Protein AF-A0A7C3JTS0-F1 (afdb_monomer)

Mean predicted aligned error: 3.99 Å

Solvent-accessible surface area (backbone atoms only — not comparable to full-atom values): 7364 Å² total; per-residue (Å²): 121,66,61,64,52,46,54,49,36,50,49,48,30,55,50,29,32,50,50,38,26,54,53,25,53,50,39,64,76,47,74,87,61,77,63,63,66,60,53,50,37,48,54,51,26,53,50,30,47,51,52,40,50,49,51,43,52,52,51,54,50,44,40,74,77,73,40,54,74,68,56,44,48,32,52,50,49,40,50,76,76,38,40,67,56,55,51,47,26,48,45,37,34,41,51,46,34,53,54,43,49,54,52,34,53,59,28,57,75,52,83,44,51,58,62,28,21,56,45,29,51,54,32,35,53,25,37,52,55,14,52,53,42,21,56,52,45,27,73,77,46,74,43,80,83

pLDDT: mean 91.77, std 5.82, range [62.97, 98.25]

Sequence (145 aa):
MIYPIAFFLSALLLGSVTVGMLIGHWYLIDTGQSIDPFVRIFKFFVAALLLQSGFLLLSVLWIYLAGAPSTMESLRMLWAKHSTLLITRIVVGQAAPLILSWMIWRTLLIPHTMAATGLFYIALLGVFVGEILGRQILTLSSLPF

Nearest PDB structures (foldseek):
  8x2j-assembly1_C  TM=6.583E-01  e=7.671E-01  Chloroflexus aurantiacus J-10-fl
  6btm-assembly1_C  TM=6.040E-01  e=1.589E+00  Flavobacterium johnsoniae UW101
  8w6e-assembly1_A  TM=4.822E-01  e=4.195E+00  artificial sequences
  2b0h-assembly1_A  TM=4.037E-01  e=2.986E+00  Mus musculus

Secondary structure (DSSP,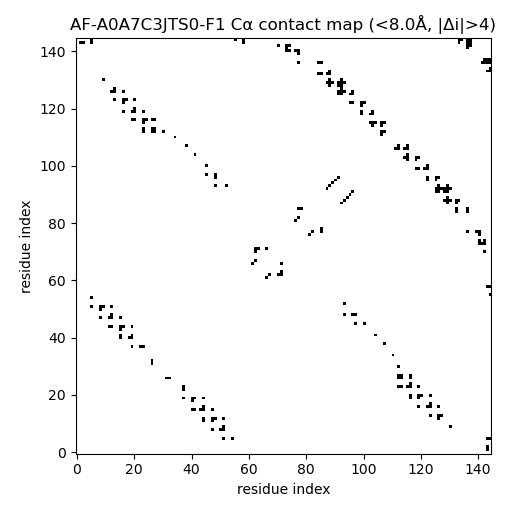 8-state):
-HHHHHHHHHHHHHHHHHHHHHHHHHHHH-TTS-SHHHHHHHHHHHHHHHHHHHHHHHHHHHHHHH--HHHHHHHHHHHHHHHHHHHHHHIIIIIHHHHHHHHHHHHHHTT-HHHHHHHHHHHHHHHHHHHHHHHHHHHHH----

Radius of gyration: 16.93 Å; Cα contacts (8 Å, |Δi|>4): 154; chains: 1; bounding box: 44×21×47 Å

Foldseek 3Di:
DLQVVLVVLLCQLLVLLVVLLVVLVVCVVPVPDDCVVNVVSLVSNLVSLVVNLVSVVVLVVCCVPPNDPLLVVLVVCCCVPPVVLVVLLCVLQRVLLNVLSVVLVVCVVVPVSNVSSVSSVSSSVSNVSNVVSQVVSCVRRVRRD

Structure (mmCIF, N/CA/C/O backbone):
data_AF-A0A7C3JTS0-F1
#
_entry.id   AF-A0A7C3JTS0-F1
#
loop_
_atom_site.group_PDB
_atom_site.id
_atom_site.type_symbol
_atom_site.label_atom_id
_atom_site.label_alt_id
_atom_site.label_comp_id
_atom_site.label_asym_id
_atom_site.label_entity_id
_atom_site.label_seq_id
_atom_site.pdbx_PDB_ins_code
_atom_site.Cartn_x
_atom_site.Cartn_y
_atom_site.Cartn_z
_atom_site.occupancy
_atom_site.B_iso_or_equiv
_atom_site.auth_seq_id
_atom_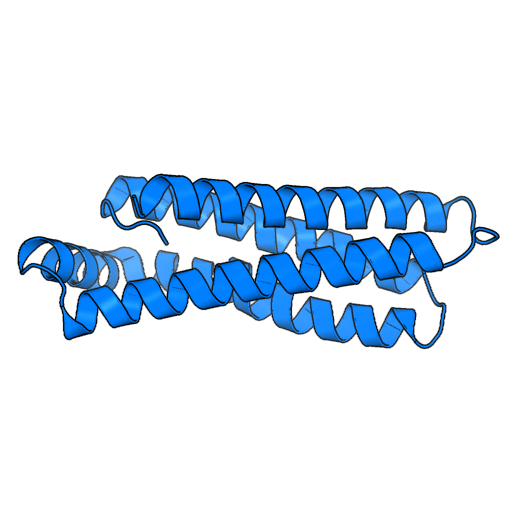site.auth_comp_id
_atom_site.auth_asym_id
_atom_site.auth_atom_id
_atom_site.pdbx_PDB_model_num
ATOM 1 N N . MET A 1 1 ? 1.503 4.306 -20.323 1.00 62.97 1 MET A N 1
ATOM 2 C CA . MET A 1 1 ? 0.332 4.318 -19.412 1.00 62.97 1 MET A CA 1
ATOM 3 C C . MET A 1 1 ? 0.570 3.615 -18.067 1.00 62.97 1 MET A C 1
ATOM 5 O O . MET A 1 1 ? -0.245 3.792 -17.176 1.00 62.97 1 MET A O 1
ATOM 9 N N . ILE A 1 2 ? 1.677 2.882 -17.870 1.00 79.81 2 ILE A N 1
ATOM 10 C CA . ILE A 1 2 ? 1.948 2.129 -16.626 1.00 79.81 2 ILE A CA 1
ATOM 11 C C . ILE A 1 2 ? 2.291 3.052 -15.440 1.00 79.81 2 ILE A C 1
ATOM 13 O O . ILE A 1 2 ? 1.772 2.851 -14.347 1.00 79.81 2 ILE A O 1
ATOM 17 N N . TYR A 1 3 ? 3.089 4.108 -15.653 1.00 85.50 3 TYR A N 1
ATOM 18 C CA . TYR A 1 3 ? 3.479 5.018 -14.565 1.00 85.50 3 TYR A CA 1
ATOM 19 C C . TYR A 1 3 ? 2.281 5.700 -13.878 1.00 85.50 3 TYR A C 1
ATOM 21 O O . TYR A 1 3 ? 2.180 5.563 -12.662 1.00 85.50 3 TYR A O 1
ATOM 29 N N . PRO A 1 4 ? 1.336 6.362 -14.585 1.00 91.44 4 PRO A N 1
ATOM 30 C CA . PRO A 1 4 ? 0.194 7.002 -13.922 1.00 91.44 4 PRO A CA 1
ATOM 31 C C . PRO A 1 4 ? -0.640 6.039 -13.070 1.00 91.44 4 PRO A C 1
ATOM 33 O O . PRO A 1 4 ? -1.072 6.412 -11.985 1.00 91.44 4 PRO A O 1
ATOM 36 N N . ILE A 1 5 ? -0.814 4.792 -13.525 1.00 92.44 5 ILE A N 1
ATOM 37 C CA . ILE A 1 5 ? -1.531 3.755 -12.772 1.00 92.44 5 ILE A CA 1
ATOM 38 C C . ILE A 1 5 ? -0.781 3.427 -11.477 1.00 92.44 5 ILE A C 1
ATOM 40 O O . ILE A 1 5 ? -1.397 3.401 -10.416 1.00 92.44 5 ILE A O 1
ATOM 44 N N . ALA A 1 6 ? 0.543 3.255 -11.539 1.00 92.00 6 ALA A N 1
ATOM 45 C CA . ALA A 1 6 ? 1.361 3.011 -10.353 1.00 92.00 6 ALA A CA 1
ATOM 46 C C . ALA A 1 6 ? 1.228 4.150 -9.324 1.00 92.00 6 ALA A C 1
ATOM 48 O O . ALA A 1 6 ? 0.968 3.894 -8.153 1.00 92.00 6 ALA A O 1
ATOM 49 N N . PHE A 1 7 ? 1.334 5.414 -9.759 1.00 94.12 7 PHE A N 1
ATOM 50 C CA . PHE A 1 7 ? 1.159 6.578 -8.877 1.00 94.12 7 PHE A CA 1
ATOM 51 C C . PHE A 1 7 ? -0.247 6.658 -8.275 1.00 94.12 7 PHE A C 1
ATOM 53 O O . PHE A 1 7 ? -0.391 6.981 -7.096 1.00 94.12 7 PHE A O 1
ATOM 60 N N . PHE A 1 8 ? -1.276 6.348 -9.062 1.00 95.75 8 PHE A N 1
ATOM 61 C CA . PHE A 1 8 ? -2.654 6.348 -8.589 1.00 95.75 8 PHE A CA 1
ATOM 62 C C . PHE A 1 8 ? -2.895 5.260 -7.534 1.00 95.75 8 PHE A C 1
ATOM 64 O O . PHE A 1 8 ? -3.472 5.544 -6.487 1.00 95.75 8 PHE A O 1
ATOM 71 N N . LEU A 1 9 ? -2.391 4.042 -7.757 1.00 96.06 9 LEU A N 1
ATOM 72 C CA . LEU A 1 9 ? -2.481 2.948 -6.786 1.00 96.06 9 LEU A CA 1
ATOM 73 C C . LEU A 1 9 ? -1.727 3.272 -5.489 1.00 96.06 9 LEU A C 1
ATOM 75 O O . LEU A 1 9 ? -2.291 3.085 -4.412 1.00 96.06 9 LEU A O 1
ATOM 79 N N . SER A 1 10 ? -0.521 3.847 -5.582 1.00 95.44 10 SER A N 1
ATOM 80 C CA . SER A 1 10 ? 0.215 4.360 -4.417 1.00 95.44 10 SER A CA 1
ATOM 81 C C . SER A 1 10 ? -0.611 5.368 -3.614 1.00 95.44 10 SER A C 1
ATOM 83 O O . SER A 1 10 ? -0.658 5.298 -2.388 1.00 95.44 10 SER A O 1
ATOM 85 N N . ALA A 1 11 ? -1.266 6.317 -4.295 1.00 96.75 11 ALA A N 1
ATOM 86 C CA . ALA A 1 11 ? -2.075 7.347 -3.648 1.00 96.75 11 ALA A CA 1
ATOM 87 C C . ALA A 1 11 ? -3.315 6.756 -2.960 1.00 96.75 11 ALA A C 1
ATOM 89 O O . ALA A 1 11 ? -3.627 7.140 -1.833 1.00 96.75 11 ALA A O 1
ATOM 90 N N . LEU A 1 12 ? -3.987 5.790 -3.598 1.00 97.50 12 LEU A N 1
ATOM 91 C CA . LEU A 1 12 ? -5.104 5.060 -2.994 1.00 97.50 12 LEU A CA 1
ATOM 92 C C . LEU A 1 12 ? -4.664 4.295 -1.742 1.00 97.50 12 LEU A C 1
ATOM 94 O O . LEU A 1 12 ? -5.329 4.384 -0.708 1.00 97.50 12 LEU A O 1
ATOM 98 N N . LEU A 1 13 ? -3.540 3.573 -1.805 1.00 97.81 13 LEU A N 1
ATOM 99 C CA . LEU A 1 13 ? -3.046 2.807 -0.664 1.00 97.81 13 LEU A CA 1
ATOM 100 C C . LEU A 1 13 ? -2.629 3.728 0.490 1.00 97.81 13 LEU A C 1
ATOM 102 O O . LEU A 1 13 ? -3.115 3.553 1.606 1.00 97.81 13 LEU A O 1
ATOM 106 N N . LEU A 1 14 ? -1.809 4.750 0.223 1.00 97.69 14 LEU A N 1
ATOM 107 C CA . LEU A 1 14 ? -1.380 5.727 1.231 1.00 97.69 14 LEU A CA 1
ATOM 108 C C . LEU A 1 14 ? -2.561 6.479 1.850 1.00 97.69 14 LEU A C 1
ATOM 110 O O . LEU A 1 14 ? -2.630 6.628 3.071 1.00 97.69 14 LEU A O 1
ATOM 114 N N . GLY A 1 15 ? -3.507 6.931 1.026 1.00 97.38 15 GLY A N 1
ATOM 115 C CA . GLY A 1 15 ? -4.703 7.621 1.496 1.00 97.38 15 GLY A CA 1
ATOM 116 C C . GLY A 1 15 ? -5.563 6.715 2.374 1.00 97.38 15 GLY A C 1
ATOM 117 O O . GLY A 1 15 ? -5.926 7.097 3.484 1.00 97.38 15 GLY A O 1
ATOM 118 N N . SER A 1 16 ? -5.833 5.488 1.921 1.00 97.56 16 SER A N 1
ATOM 119 C CA . SER A 1 16 ? -6.667 4.534 2.660 1.00 97.56 16 SER A CA 1
ATOM 120 C C . SER A 1 16 ? -6.080 4.138 4.015 1.00 97.56 16 SER A C 1
ATOM 122 O O . SER A 1 16 ? -6.807 4.136 5.007 1.00 97.56 16 SER A O 1
ATOM 124 N N . VAL A 1 17 ? -4.773 3.860 4.091 1.00 97.69 17 VAL A N 1
ATOM 125 C CA . VAL A 1 17 ? -4.119 3.489 5.354 1.00 97.69 17 VAL A CA 1
ATOM 126 C C . VAL A 1 17 ? -4.015 4.681 6.311 1.00 97.69 17 VAL A C 1
ATOM 128 O O . VAL A 1 17 ? -4.212 4.516 7.513 1.00 97.69 17 VAL A O 1
ATOM 131 N N . THR A 1 18 ? -3.793 5.893 5.789 1.00 97.44 18 THR A N 1
ATOM 132 C CA . THR A 1 18 ? -3.759 7.123 6.598 1.00 97.44 18 THR A CA 1
ATOM 133 C C . THR A 1 18 ? -5.133 7.430 7.180 1.00 97.44 18 THR A C 1
ATOM 135 O O . THR A 1 18 ? -5.256 7.657 8.380 1.00 97.44 18 THR A O 1
ATOM 138 N N . VAL A 1 19 ? -6.186 7.384 6.359 1.00 96.88 19 VAL A N 1
ATOM 139 C CA . VAL A 1 19 ? -7.564 7.584 6.829 1.00 96.88 19 VAL A CA 1
ATOM 140 C C . VAL A 1 19 ? -7.967 6.473 7.800 1.00 96.88 19 VAL A C 1
ATOM 142 O O . VAL A 1 19 ? -8.586 6.766 8.817 1.00 96.88 19 VAL A O 1
ATOM 145 N N . GLY A 1 20 ? -7.572 5.220 7.550 1.00 95.38 20 GLY A N 1
ATOM 146 C CA . GLY A 1 20 ? -7.793 4.105 8.473 1.00 95.38 20 GLY A CA 1
ATOM 147 C C . GLY A 1 20 ? -7.148 4.330 9.843 1.00 95.38 20 GLY A C 1
ATOM 148 O O . GLY A 1 20 ? -7.799 4.120 10.864 1.00 95.38 20 GLY A O 1
ATOM 149 N N . MET A 1 21 ? -5.911 4.834 9.870 1.00 96.31 21 MET A N 1
ATOM 150 C CA . MET A 1 21 ? -5.211 5.207 11.103 1.00 96.31 21 MET A CA 1
ATOM 151 C C . MET A 1 21 ? -5.891 6.377 11.823 1.00 96.31 21 MET A C 1
ATOM 153 O O . MET A 1 21 ? -6.134 6.283 13.024 1.00 96.31 21 MET A O 1
ATOM 157 N N . LEU A 1 22 ? -6.257 7.444 11.102 1.00 94.81 22 LEU A N 1
ATOM 158 C CA . LEU A 1 22 ? -6.935 8.609 11.682 1.00 94.81 22 LEU A CA 1
ATOM 159 C C . LEU A 1 22 ? -8.292 8.235 12.278 1.00 94.81 22 LEU A C 1
ATOM 161 O O . LEU A 1 22 ? -8.586 8.609 13.410 1.00 94.81 22 LEU A O 1
ATOM 165 N N . ILE A 1 23 ? -9.100 7.467 11.543 1.00 92.50 23 ILE A N 1
ATOM 166 C CA . ILE A 1 23 ? -10.371 6.936 12.042 1.00 92.50 23 ILE A CA 1
ATOM 167 C C . ILE A 1 23 ? -10.108 6.083 13.282 1.00 92.50 23 ILE A C 1
ATOM 169 O O . ILE A 1 23 ? -10.720 6.320 14.317 1.00 92.50 23 ILE A O 1
ATOM 173 N N . GLY A 1 24 ? -9.153 5.153 13.220 1.00 91.81 24 GLY A N 1
ATOM 174 C CA . GLY A 1 24 ? -8.773 4.336 14.368 1.00 91.81 24 GLY A CA 1
ATOM 175 C C . GLY A 1 24 ? -8.383 5.166 15.597 1.00 91.81 24 GLY A C 1
ATOM 176 O O . GLY A 1 24 ? -8.751 4.803 16.714 1.00 91.81 24 GLY A O 1
ATOM 177 N N . HIS A 1 25 ? -7.679 6.287 15.415 1.00 92.19 25 HIS A N 1
ATOM 178 C CA . HIS A 1 25 ? -7.315 7.190 16.506 1.00 92.19 25 HIS A CA 1
ATOM 179 C C . HIS A 1 25 ? -8.548 7.812 17.173 1.00 92.19 25 HIS A C 1
ATOM 181 O O . HIS A 1 25 ? -8.614 7.861 18.398 1.00 92.19 25 HIS A O 1
ATOM 187 N N . TRP A 1 26 ? -9.565 8.202 16.398 1.00 88.38 26 TRP A N 1
ATOM 188 C CA . TRP A 1 26 ? -10.838 8.668 16.956 1.00 88.38 26 TRP A CA 1
ATOM 189 C C . TRP A 1 26 ? -11.529 7.598 17.814 1.00 88.38 26 TRP A C 1
ATOM 191 O O . TRP A 1 26 ? -12.015 7.924 18.895 1.00 88.38 26 TRP A O 1
ATOM 201 N N . TYR A 1 27 ? -11.479 6.320 17.419 1.00 87.31 27 TYR A N 1
ATOM 202 C CA . TYR A 1 27 ? -12.015 5.211 18.229 1.00 87.31 27 TYR A CA 1
ATOM 203 C C . TYR A 1 27 ? -11.230 4.929 19.521 1.00 87.31 27 TYR A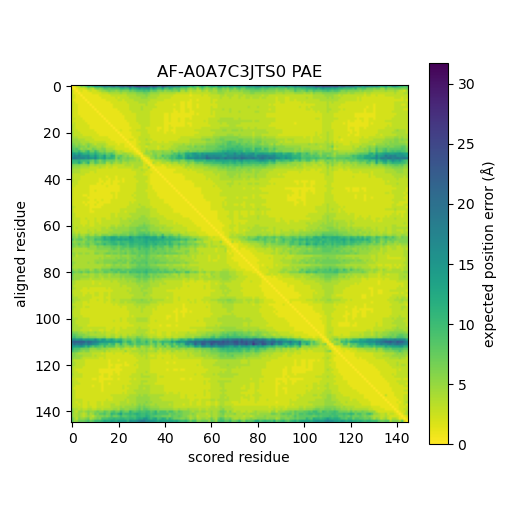 C 1
ATOM 205 O O . TYR A 1 27 ? -11.727 4.191 20.371 1.00 87.31 27 TYR A O 1
ATOM 213 N N . LEU A 1 28 ? -10.016 5.472 19.689 1.00 86.75 28 LEU A N 1
ATOM 214 C CA . LEU A 1 28 ? -9.302 5.411 20.973 1.00 86.75 28 LEU A CA 1
ATOM 215 C C . LEU A 1 28 ? -9.876 6.393 21.994 1.00 86.75 28 LEU A C 1
ATOM 217 O O . LEU A 1 28 ? -9.785 6.144 23.193 1.00 86.75 28 LEU A O 1
ATOM 221 N N . ILE A 1 29 ? -10.423 7.510 21.512 1.00 86.62 29 ILE A N 1
ATOM 222 C CA . ILE A 1 29 ? -10.941 8.601 22.339 1.00 86.62 29 ILE A CA 1
ATOM 223 C C . ILE A 1 29 ? -12.427 8.375 22.623 1.00 86.62 29 ILE A C 1
ATOM 225 O O . ILE A 1 29 ? -12.859 8.498 23.766 1.00 86.62 29 ILE A O 1
ATOM 229 N N . ASP A 1 30 ? -13.195 8.018 21.593 1.00 83.50 30 ASP A N 1
ATOM 230 C CA . ASP A 1 30 ? -14.629 7.762 21.685 1.00 83.50 30 ASP A CA 1
ATOM 231 C C . ASP A 1 30 ? -14.946 6.328 21.243 1.00 83.50 30 ASP A C 1
ATOM 233 O O . ASP A 1 30 ? -15.056 6.008 20.057 1.00 83.50 30 ASP A O 1
ATOM 237 N N . THR A 1 31 ? -15.081 5.440 22.227 1.00 77.44 31 THR A N 1
ATOM 238 C CA . THR A 1 31 ? -15.353 4.013 22.012 1.00 77.44 31 THR A CA 1
ATOM 239 C C . THR A 1 31 ? -16.833 3.707 21.766 1.00 77.44 31 THR A C 1
ATOM 241 O O . THR A 1 31 ? -17.161 2.567 21.439 1.00 77.44 31 THR A O 1
ATOM 244 N N . GLY A 1 32 ? -17.729 4.696 21.891 1.00 76.44 32 GLY A N 1
ATOM 245 C CA . GLY A 1 32 ? -19.175 4.531 21.701 1.00 76.44 32 GLY A CA 1
ATOM 246 C C . GLY A 1 32 ? -19.634 4.605 20.242 1.00 76.44 32 GLY A C 1
ATOM 247 O O . GLY A 1 32 ? -20.818 4.422 19.956 1.00 76.44 32 GLY A O 1
ATOM 248 N N . GLN A 1 33 ? -18.721 4.882 19.310 1.00 80.31 33 GLN A N 1
ATOM 249 C CA . GLN A 1 33 ? -19.047 5.069 17.898 1.00 80.31 33 GLN A CA 1
ATOM 250 C C . GLN A 1 33 ? -19.359 3.738 17.199 1.00 80.31 33 GLN A C 1
ATOM 252 O O . GLN A 1 33 ? -18.743 2.705 17.465 1.00 80.31 33 GLN A O 1
ATOM 257 N N . SER A 1 34 ? -20.293 3.760 16.242 1.00 87.25 34 SER A N 1
ATOM 258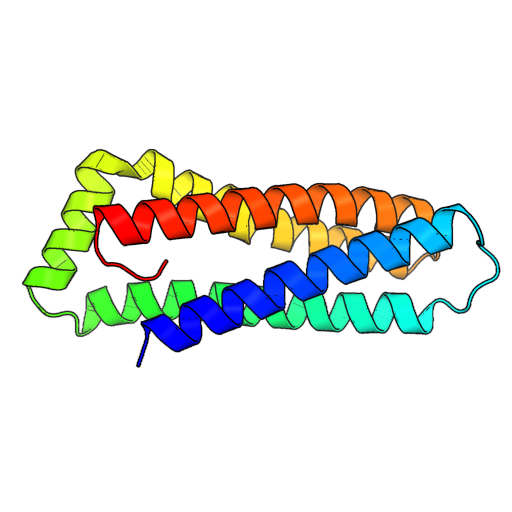 C CA . SER A 1 34 ? -20.610 2.593 15.404 1.00 87.25 34 SER A CA 1
ATOM 259 C C . SER A 1 34 ? -19.355 2.085 14.697 1.00 87.25 34 SER A C 1
ATOM 261 O O . SER A 1 34 ? -18.630 2.904 14.147 1.00 87.25 34 SER A O 1
ATOM 263 N N . ILE A 1 35 ? -19.110 0.777 14.622 1.00 88.00 35 ILE A N 1
ATOM 264 C CA . ILE A 1 35 ? -17.903 0.207 13.985 1.00 88.00 35 ILE A CA 1
ATOM 265 C C . ILE A 1 35 ? -17.923 0.258 12.438 1.00 88.00 35 ILE A C 1
ATOM 267 O O . ILE A 1 35 ? -16.896 0.057 11.784 1.00 88.00 35 ILE A O 1
ATOM 271 N N . ASP A 1 36 ? -19.075 0.554 11.831 1.00 90.69 36 ASP A N 1
ATOM 272 C CA . ASP A 1 36 ? -19.287 0.464 10.378 1.00 90.69 36 ASP A CA 1
ATOM 273 C C . ASP A 1 36 ? -18.342 1.331 9.525 1.00 90.69 36 ASP A C 1
ATOM 275 O O . ASP A 1 36 ? -17.812 0.819 8.528 1.00 90.69 36 ASP A O 1
ATOM 279 N N . PRO A 1 37 ? -18.070 2.611 9.865 1.00 91.44 37 PRO A N 1
ATOM 280 C CA . PRO A 1 37 ? -17.112 3.429 9.124 1.00 91.44 37 PRO A CA 1
ATOM 281 C C . PRO A 1 37 ? -15.704 2.829 9.154 1.00 91.44 37 PRO A C 1
ATOM 283 O O . PRO A 1 37 ? -15.015 2.831 8.131 1.00 91.44 37 PRO A O 1
ATOM 286 N N . PHE A 1 38 ? -15.303 2.253 10.292 1.00 92.00 38 PHE A N 1
ATOM 287 C CA . PHE A 1 38 ? -13.987 1.644 10.450 1.00 92.00 38 PHE A CA 1
ATOM 288 C C . PHE A 1 38 ? -13.836 0.379 9.595 1.00 92.00 38 PHE A C 1
ATOM 290 O O . PHE A 1 38 ? -12.835 0.188 8.904 1.00 92.00 38 PHE A O 1
ATOM 297 N N . VAL A 1 39 ? -14.879 -0.453 9.544 1.00 93.31 39 VAL A N 1
ATOM 298 C CA . VAL A 1 39 ? -14.906 -1.637 8.672 1.00 93.31 39 VAL A CA 1
ATOM 299 C C . VAL A 1 39 ? -14.927 -1.241 7.193 1.00 93.31 39 VAL A C 1
ATOM 301 O O . VAL A 1 39 ? -14.283 -1.900 6.372 1.00 93.31 39 VAL A O 1
ATOM 304 N N . ARG A 1 40 ? -15.631 -0.163 6.821 1.00 95.06 40 ARG A N 1
ATOM 305 C CA . ARG A 1 40 ? -15.640 0.348 5.440 1.00 95.06 40 ARG A CA 1
ATOM 306 C C . ARG A 1 40 ? -14.255 0.800 4.988 1.00 95.06 40 ARG A C 1
ATOM 308 O O . ARG A 1 40 ? -13.816 0.367 3.922 1.00 95.06 40 ARG A O 1
ATOM 315 N N . ILE A 1 41 ? -13.563 1.621 5.782 1.00 96.00 41 ILE A N 1
ATOM 316 C CA . ILE A 1 41 ? -12.211 2.069 5.421 1.00 96.00 41 ILE A CA 1
ATOM 317 C C . ILE A 1 41 ? -11.223 0.901 5.402 1.00 96.00 41 ILE A C 1
ATOM 319 O O . ILE A 1 41 ? -10.394 0.828 4.500 1.00 96.00 41 ILE A O 1
ATOM 323 N N . PHE A 1 42 ? -11.362 -0.064 6.316 1.00 96.06 42 PHE A N 1
ATOM 324 C CA . PHE A 1 42 ? -10.556 -1.281 6.302 1.00 96.06 42 PHE A CA 1
ATOM 325 C C . PHE A 1 42 ? -10.721 -2.069 4.996 1.00 96.06 42 PHE A C 1
ATOM 327 O O . PHE A 1 42 ? -9.729 -2.413 4.356 1.00 96.06 42 PHE A O 1
ATOM 334 N N . LYS A 1 43 ? -11.961 -2.307 4.548 1.00 97.31 43 LYS A N 1
ATOM 335 C CA . LYS A 1 43 ? -12.224 -2.988 3.268 1.00 97.31 43 LYS A CA 1
ATOM 336 C C . LYS A 1 43 ? -11.620 -2.230 2.086 1.00 97.31 43 LYS A C 1
ATOM 338 O O . LYS A 1 43 ? -11.058 -2.852 1.189 1.00 97.31 43 LYS A O 1
ATOM 343 N N . PHE A 1 44 ? -11.711 -0.900 2.099 1.00 97.81 44 PHE A N 1
ATOM 344 C CA . PHE A 1 44 ? -11.112 -0.056 1.068 1.00 97.81 44 PHE A CA 1
ATOM 345 C C . PHE A 1 44 ? -9.578 -0.144 1.065 1.00 97.81 44 PHE A C 1
ATOM 347 O O . PHE A 1 44 ? -8.983 -0.319 0.005 1.00 97.81 44 PHE A O 1
ATOM 354 N N . PHE A 1 45 ? -8.944 -0.116 2.242 1.00 97.94 45 PHE A N 1
ATOM 355 C CA . PHE A 1 45 ? -7.504 -0.329 2.404 1.00 97.94 45 PHE A CA 1
ATOM 356 C C . PHE A 1 45 ? -7.056 -1.689 1.856 1.00 97.94 45 PHE A C 1
ATOM 358 O O . PHE A 1 45 ? -6.120 -1.749 1.061 1.00 97.94 45 PHE A O 1
ATOM 365 N N . VAL A 1 46 ? -7.756 -2.774 2.207 1.00 98.06 46 VAL A N 1
ATOM 366 C CA . VAL A 1 46 ? -7.448 -4.119 1.692 1.00 98.06 46 VAL A CA 1
ATOM 367 C C . VAL A 1 46 ? -7.584 -4.172 0.173 1.00 98.06 46 VAL A C 1
ATOM 369 O O . VAL A 1 46 ? -6.706 -4.709 -0.499 1.00 98.06 46 VAL A O 1
ATOM 372 N N . ALA A 1 47 ? -8.646 -3.588 -0.386 1.00 98.25 47 ALA A N 1
ATOM 373 C CA . ALA A 1 47 ? -8.830 -3.538 -1.832 1.00 98.25 47 ALA A CA 1
ATOM 374 C C . ALA A 1 47 ? -7.683 -2.782 -2.525 1.00 98.25 47 ALA A C 1
ATOM 376 O O . ALA A 1 47 ? -7.110 -3.297 -3.483 1.00 98.25 47 ALA A O 1
ATOM 377 N N . ALA A 1 48 ? -7.298 -1.606 -2.017 1.00 98.00 48 ALA A N 1
ATOM 378 C CA . ALA A 1 48 ? -6.175 -0.836 -2.551 1.00 98.00 48 ALA A CA 1
ATOM 379 C C . ALA A 1 48 ? -4.850 -1.617 -2.468 1.00 98.00 48 ALA A C 1
ATOM 381 O O . ALA A 1 48 ? -4.099 -1.667 -3.443 1.00 98.00 48 ALA A O 1
ATOM 382 N N . LEU A 1 49 ? -4.599 -2.290 -1.341 1.00 97.81 49 LEU A N 1
ATOM 383 C CA . LEU A 1 49 ? -3.396 -3.092 -1.119 1.00 97.81 49 LEU A CA 1
ATOM 384 C C . LEU A 1 49 ? -3.311 -4.281 -2.081 1.00 97.81 49 LEU A C 1
ATOM 386 O O . LEU A 1 49 ? -2.249 -4.540 -2.652 1.00 97.81 49 LEU A O 1
ATOM 390 N N . LEU A 1 50 ? -4.422 -4.991 -2.292 1.00 97.88 50 LEU A N 1
ATOM 391 C CA . LEU A 1 50 ? -4.492 -6.107 -3.234 1.00 97.88 50 LEU A CA 1
ATOM 392 C C . LEU A 1 50 ? -4.315 -5.636 -4.678 1.00 97.88 50 LEU A C 1
ATOM 394 O O . LEU A 1 50 ? -3.566 -6.261 -5.425 1.00 97.88 50 LEU A O 1
ATOM 398 N N . LEU A 1 51 ? -4.943 -4.521 -5.062 1.00 97.06 51 LEU A N 1
ATOM 399 C CA . LEU A 1 51 ? -4.784 -3.943 -6.399 1.00 97.06 51 LEU A CA 1
ATOM 400 C C . LEU A 1 51 ? -3.333 -3.541 -6.666 1.00 97.06 51 LEU A C 1
ATOM 402 O O . LEU A 1 51 ? -2.791 -3.872 -7.718 1.00 97.06 51 LEU A O 1
ATOM 406 N N . GLN A 1 52 ? -2.681 -2.879 -5.708 1.00 96.12 52 GLN A N 1
ATOM 407 C CA . GLN A 1 52 ? -1.280 -2.496 -5.848 1.00 96.12 52 GLN A CA 1
ATOM 408 C C . GLN A 1 52 ? -0.342 -3.709 -5.865 1.00 96.12 52 GLN A C 1
ATOM 410 O O . GLN A 1 52 ? 0.567 -3.769 -6.693 1.00 96.12 52 GLN A O 1
ATOM 415 N N . SER A 1 53 ? -0.578 -4.698 -5.001 1.00 96.06 53 SER A N 1
ATOM 416 C CA . SER A 1 53 ? 0.220 -5.931 -4.977 1.00 96.06 53 SER A CA 1
ATOM 417 C C . SER A 1 53 ? 0.071 -6.711 -6.285 1.00 96.06 53 SER A C 1
ATOM 419 O O . SER A 1 53 ? 1.062 -7.156 -6.862 1.00 96.06 53 SER A O 1
ATOM 421 N N . GLY A 1 54 ? -1.158 -6.820 -6.796 1.00 95.62 54 GLY A N 1
ATOM 422 C CA . GLY A 1 54 ? -1.447 -7.426 -8.091 1.00 95.62 54 GLY A CA 1
ATOM 423 C C . GLY A 1 54 ? -0.781 -6.672 -9.237 1.00 95.62 54 GLY A C 1
ATOM 424 O O . GLY A 1 54 ? -0.146 -7.292 -10.083 1.00 95.62 54 GLY A O 1
ATOM 425 N N . PHE A 1 55 ? -0.841 -5.340 -9.240 1.00 94.56 55 PHE A N 1
ATOM 426 C CA . PHE A 1 55 ? -0.169 -4.517 -10.244 1.00 94.56 55 PHE A CA 1
ATOM 427 C C . PHE A 1 55 ? 1.351 -4.727 -10.254 1.00 94.56 55 PHE A C 1
ATOM 429 O O . PHE A 1 55 ? 1.931 -4.869 -11.331 1.00 94.56 55 PHE A O 1
ATOM 436 N N . LEU A 1 56 ? 1.996 -4.800 -9.084 1.00 92.81 56 LEU A N 1
ATOM 437 C CA . LEU A 1 56 ? 3.433 -5.073 -8.978 1.00 92.81 56 LEU A CA 1
ATOM 438 C C . LEU A 1 56 ? 3.774 -6.454 -9.555 1.00 92.81 56 LEU A C 1
ATOM 440 O O . LEU A 1 56 ? 4.660 -6.564 -10.403 1.00 92.81 56 LEU A O 1
ATOM 444 N N . LEU A 1 57 ? 3.033 -7.495 -9.159 1.00 92.94 57 LEU A N 1
ATOM 445 C CA . LEU A 1 57 ? 3.232 -8.861 -9.658 1.00 92.94 57 LEU A CA 1
ATOM 446 C C . LEU A 1 57 ? 3.035 -8.954 -11.177 1.00 92.94 57 LEU A C 1
ATOM 448 O O . LEU A 1 57 ? 3.875 -9.517 -11.879 1.00 92.94 57 LEU A O 1
ATOM 452 N N . LEU A 1 58 ? 1.955 -8.364 -11.693 1.00 92.44 58 LEU A N 1
ATOM 453 C CA . LEU A 1 58 ? 1.660 -8.332 -13.125 1.00 92.44 58 LEU A CA 1
ATOM 454 C C . LEU A 1 58 ? 2.712 -7.539 -13.903 1.00 92.44 58 LEU A C 1
ATOM 456 O O . LEU A 1 58 ? 3.072 -7.942 -15.004 1.00 92.44 58 LEU A O 1
ATOM 460 N N . SER A 1 59 ? 3.246 -6.456 -13.332 1.00 90.19 59 SER A N 1
ATOM 461 C CA . SER A 1 59 ? 4.310 -5.665 -13.960 1.00 90.19 59 SER A CA 1
ATOM 462 C C . SER A 1 59 ? 5.597 -6.476 -14.109 1.00 90.19 59 SER A C 1
ATOM 464 O O . SER A 1 59 ? 6.200 -6.472 -15.181 1.00 90.19 59 SER A O 1
ATOM 466 N N . VAL A 1 60 ? 5.997 -7.225 -13.074 1.00 89.06 60 VAL A N 1
ATOM 467 C CA . VAL A 1 60 ? 7.164 -8.123 -13.144 1.00 89.06 60 VAL A CA 1
ATOM 468 C C . VAL A 1 60 ? 6.934 -9.242 -14.163 1.00 89.06 60 VAL A C 1
ATOM 470 O O . VAL A 1 60 ? 7.799 -9.491 -15.003 1.00 89.06 60 VAL A O 1
ATOM 473 N N . LEU A 1 61 ? 5.761 -9.884 -14.136 1.00 90.44 61 LEU A N 1
ATOM 474 C CA . LEU A 1 61 ? 5.415 -10.959 -15.070 1.00 90.44 61 LEU A CA 1
ATOM 475 C C . LEU A 1 61 ? 5.401 -10.468 -16.524 1.00 90.44 61 LEU A C 1
ATOM 477 O O . LEU A 1 61 ? 5.921 -11.140 -17.413 1.00 90.44 61 LEU A O 1
ATOM 481 N N . TRP A 1 62 ? 4.854 -9.276 -16.764 1.00 89.38 62 TRP A N 1
ATOM 482 C CA . TRP A 1 62 ? 4.821 -8.660 -18.086 1.00 89.38 62 TRP A CA 1
ATOM 483 C C . TRP A 1 62 ? 6.225 -8.367 -18.618 1.00 89.38 62 TRP A C 1
ATOM 485 O O . TRP A 1 62 ? 6.520 -8.681 -19.769 1.00 89.38 62 TRP A O 1
ATOM 495 N N . ILE A 1 63 ? 7.115 -7.820 -17.780 1.00 88.62 63 ILE A N 1
ATOM 496 C CA . ILE A 1 63 ? 8.519 -7.599 -18.156 1.00 88.62 63 ILE A CA 1
ATOM 497 C C . ILE A 1 63 ? 9.196 -8.931 -18.495 1.00 88.62 63 ILE A C 1
ATOM 499 O O . ILE A 1 63 ? 9.932 -9.000 -19.475 1.00 88.62 63 ILE A O 1
ATOM 503 N N . TYR A 1 64 ? 8.929 -9.989 -17.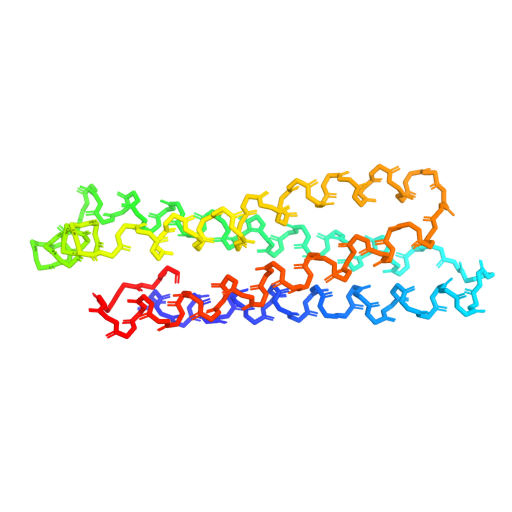727 1.00 87.56 64 TYR A N 1
ATOM 504 C CA . TYR A 1 64 ? 9.531 -11.300 -17.962 1.00 87.56 64 TYR A CA 1
ATOM 505 C C . TYR A 1 64 ? 9.078 -11.946 -19.285 1.00 87.56 64 TYR A C 1
ATOM 507 O O . TYR A 1 64 ? 9.904 -12.499 -20.007 1.00 87.56 64 TYR A O 1
ATOM 515 N N . LEU A 1 65 ? 7.783 -11.866 -19.613 1.00 89.12 65 LEU A N 1
ATOM 516 C CA . LEU A 1 65 ? 7.200 -12.533 -20.785 1.00 89.12 65 LEU A CA 1
ATOM 517 C C . LEU A 1 65 ? 7.305 -11.720 -22.083 1.00 89.12 65 LEU A C 1
ATOM 519 O O . LEU A 1 65 ? 7.462 -12.297 -23.155 1.00 89.12 65 LEU A O 1
ATOM 523 N N . ALA A 1 66 ? 7.172 -10.395 -21.996 1.00 87.81 66 ALA A N 1
ATOM 524 C CA . ALA A 1 66 ? 7.002 -9.510 -23.150 1.00 87.81 66 ALA A CA 1
ATOM 525 C C . ALA A 1 66 ? 7.837 -8.218 -23.058 1.00 87.81 66 ALA A C 1
ATOM 527 O O . ALA A 1 66 ? 7.631 -7.283 -23.835 1.00 87.81 66 ALA A O 1
ATOM 528 N N . GLY A 1 67 ? 8.761 -8.123 -22.098 1.00 84.31 67 GLY A N 1
ATOM 529 C CA . GLY A 1 67 ? 9.601 -6.945 -21.912 1.00 84.31 67 GLY A CA 1
ATOM 530 C C . GLY A 1 67 ? 10.624 -6.768 -23.033 1.00 84.31 67 GLY A C 1
ATOM 531 O O . GLY A 1 67 ? 11.252 -7.723 -23.489 1.00 84.31 67 GLY A O 1
ATOM 532 N N . ALA A 1 68 ? 10.838 -5.517 -23.446 1.00 89.38 68 ALA A N 1
ATOM 533 C CA . ALA A 1 68 ? 11.934 -5.179 -24.345 1.00 89.38 68 ALA A CA 1
ATOM 534 C C . ALA A 1 68 ? 13.297 -5.526 -23.699 1.00 89.38 68 ALA A C 1
ATOM 536 O O . ALA A 1 68 ? 13.421 -5.459 -22.469 1.00 89.38 68 ALA A O 1
ATOM 537 N N . PRO A 1 69 ? 14.347 -5.821 -24.493 1.00 88.50 69 PRO A N 1
ATOM 538 C CA . PRO A 1 69 ? 15.668 -6.169 -23.963 1.00 88.50 69 PRO A CA 1
ATOM 539 C C . PRO A 1 69 ? 16.233 -5.130 -22.983 1.00 88.50 69 PRO A C 1
ATOM 541 O O . PRO A 1 69 ? 16.831 -5.492 -21.975 1.00 88.50 69 PRO A O 1
ATOM 544 N N . SER A 1 70 ? 15.979 -3.841 -23.231 1.00 87.44 70 SER A N 1
ATOM 545 C CA . SER A 1 70 ? 16.389 -2.743 -22.349 1.00 87.44 70 SER A CA 1
ATOM 546 C C . SER A 1 70 ? 15.704 -2.787 -20.978 1.00 87.44 70 SER A C 1
ATOM 548 O O . SER A 1 70 ? 16.356 -2.588 -19.958 1.00 87.44 70 SER A O 1
ATOM 550 N N . THR A 1 71 ? 14.405 -3.089 -20.926 1.00 87.31 71 THR A N 1
ATOM 551 C CA . THR A 1 71 ? 13.643 -3.201 -19.671 1.00 87.31 71 THR A CA 1
ATOM 552 C C . THR A 1 71 ? 14.060 -4.434 -18.871 1.00 87.31 71 THR A C 1
ATOM 554 O O . THR A 1 71 ? 14.164 -4.373 -17.645 1.00 87.31 71 THR A O 1
ATOM 557 N N . MET A 1 72 ? 14.342 -5.541 -19.563 1.00 87.50 72 MET A N 1
ATOM 558 C CA . MET A 1 72 ? 14.879 -6.753 -18.945 1.00 87.50 72 MET A CA 1
ATOM 559 C C . MET A 1 72 ? 16.258 -6.497 -18.325 1.00 87.50 72 MET A C 1
ATOM 561 O O . MET A 1 72 ? 16.525 -6.943 -17.211 1.00 87.50 72 MET A O 1
ATOM 565 N N . GLU A 1 73 ? 17.117 -5.742 -19.013 1.00 89.62 73 GLU A N 1
ATOM 566 C CA . GLU A 1 73 ? 18.433 -5.372 -18.493 1.00 89.62 73 GLU A CA 1
ATOM 567 C C . GLU A 1 73 ? 18.327 -4.459 -17.266 1.00 89.62 73 GLU A C 1
ATOM 569 O O . GLU A 1 73 ? 18.997 -4.706 -16.265 1.00 89.62 73 GLU A O 1
ATOM 574 N N . SER A 1 74 ? 17.411 -3.481 -17.264 1.00 89.12 74 SER A N 1
ATOM 575 C CA . SER A 1 74 ? 17.119 -2.679 -16.066 1.00 89.12 74 SER A CA 1
ATOM 576 C C . SER A 1 74 ? 16.684 -3.540 -14.878 1.00 89.12 74 SER A C 1
ATOM 578 O O . SER A 1 74 ? 17.118 -3.294 -13.753 1.00 89.12 74 SER A O 1
ATOM 580 N N . LEU A 1 75 ? 15.856 -4.566 -15.108 1.00 88.56 75 LEU A N 1
ATOM 581 C CA . LEU A 1 75 ? 15.412 -5.482 -14.054 1.00 88.56 75 LEU A CA 1
ATOM 582 C C . LEU A 1 75 ? 16.570 -6.344 -13.528 1.00 88.56 75 LEU A C 1
ATOM 584 O O . LEU A 1 75 ? 16.716 -6.506 -12.316 1.00 88.56 75 LEU A O 1
A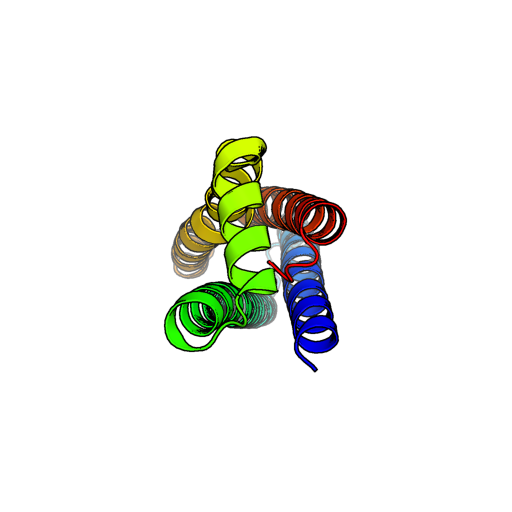TOM 588 N N . ARG A 1 76 ? 17.433 -6.848 -14.418 1.00 89.38 76 ARG A N 1
ATOM 589 C CA . ARG A 1 76 ? 18.647 -7.593 -14.045 1.00 89.38 76 ARG A CA 1
ATOM 590 C C . ARG A 1 76 ? 19.623 -6.731 -13.256 1.00 89.38 76 ARG A C 1
ATOM 592 O O . ARG A 1 76 ? 20.145 -7.184 -12.243 1.00 89.38 76 ARG A O 1
ATOM 599 N N . MET A 1 77 ? 19.829 -5.487 -13.672 1.00 89.88 77 MET A N 1
ATOM 600 C CA . MET A 1 77 ? 20.686 -4.523 -12.982 1.00 89.88 77 MET A CA 1
ATOM 601 C C . MET A 1 77 ? 20.129 -4.142 -11.610 1.00 89.88 77 MET A C 1
ATOM 603 O O . MET A 1 77 ? 20.889 -4.056 -10.643 1.00 89.88 77 MET A O 1
ATOM 607 N N . LEU A 1 78 ? 18.808 -3.962 -11.501 1.00 89.75 78 LEU A N 1
ATOM 608 C CA . LEU A 1 78 ? 18.137 -3.751 -10.222 1.00 89.75 78 LEU A CA 1
ATOM 609 C C . LEU A 1 78 ? 18.361 -4.951 -9.295 1.00 89.75 78 LEU A C 1
ATOM 611 O O . LEU A 1 78 ? 18.737 -4.764 -8.143 1.00 89.75 78 LEU A O 1
ATOM 615 N N . TRP A 1 79 ? 18.204 -6.174 -9.799 1.00 90.88 79 TRP A N 1
ATOM 616 C CA . TRP A 1 79 ? 18.445 -7.383 -9.013 1.00 90.88 79 TRP A CA 1
ATOM 617 C C . TRP A 1 79 ? 19.917 -7.537 -8.603 1.00 90.88 79 TRP A C 1
ATOM 619 O O . TRP A 1 79 ? 20.214 -7.777 -7.437 1.00 90.88 79 TRP A O 1
ATOM 629 N N . ALA A 1 80 ? 20.855 -7.353 -9.531 1.00 90.88 80 ALA A N 1
ATOM 630 C CA . ALA A 1 80 ? 22.279 -7.561 -9.285 1.00 90.88 80 ALA A CA 1
ATOM 631 C C . ALA A 1 80 ? 22.884 -6.529 -8.323 1.00 90.88 80 ALA A C 1
ATOM 633 O O . ALA A 1 80 ? 23.733 -6.878 -7.507 1.00 90.88 80 ALA A O 1
ATOM 634 N N . LYS A 1 81 ? 22.466 -5.259 -8.414 1.00 91.06 81 LYS A N 1
ATOM 635 C CA . LYS A 1 81 ? 23.060 -4.160 -7.631 1.00 91.06 81 LYS A CA 1
ATOM 636 C C . LYS A 1 81 ? 22.214 -3.716 -6.439 1.00 91.06 81 LYS A C 1
ATOM 638 O O . LYS A 1 81 ? 22.754 -3.143 -5.500 1.00 91.06 81 LYS A O 1
ATOM 643 N N . HIS A 1 82 ? 20.905 -3.958 -6.471 1.00 91.75 82 HIS A N 1
ATOM 644 C CA . HIS A 1 82 ? 19.940 -3.369 -5.538 1.00 91.75 82 HIS A CA 1
ATOM 645 C C . HIS A 1 82 ? 18.868 -4.372 -5.068 1.00 91.75 82 HIS A C 1
ATOM 647 O O . HIS A 1 82 ? 17.757 -3.973 -4.710 1.00 91.75 82 HIS A O 1
ATOM 653 N N . SER A 1 83 ? 19.177 -5.674 -5.035 1.00 90.50 83 SER A N 1
ATOM 654 C CA . SER A 1 83 ? 18.250 -6.718 -4.561 1.00 90.50 83 SER A CA 1
ATOM 655 C C . SER A 1 83 ? 17.701 -6.437 -3.166 1.00 90.50 83 SER A C 1
ATOM 657 O O . SER A 1 83 ? 16.518 -6.653 -2.921 1.00 90.50 83 SER A O 1
ATOM 659 N N . THR A 1 84 ? 18.520 -5.899 -2.261 1.00 92.25 84 THR A N 1
ATOM 660 C CA . THR A 1 84 ? 18.099 -5.534 -0.902 1.00 92.25 84 THR A CA 1
ATOM 661 C C . THR A 1 84 ? 16.985 -4.490 -0.900 1.00 92.25 84 THR A C 1
ATOM 663 O O . THR A 1 84 ? 16.029 -4.634 -0.139 1.00 92.25 84 THR A O 1
ATOM 666 N N . LEU A 1 85 ? 17.046 -3.482 -1.780 1.00 92.62 85 LEU A N 1
ATOM 667 C CA . LEU A 1 85 ? 15.993 -2.470 -1.925 1.00 92.62 85 LEU A CA 1
ATOM 668 C C . LEU A 1 85 ? 14.688 -3.099 -2.418 1.00 92.62 85 LEU A C 1
ATOM 670 O O . LEU A 1 85 ? 13.631 -2.835 -1.847 1.00 92.62 85 LEU A O 1
ATOM 674 N N . LEU A 1 86 ? 14.762 -3.964 -3.434 1.00 91.56 86 LEU A N 1
ATOM 675 C CA . LEU A 1 86 ? 13.586 -4.639 -3.987 1.00 91.56 86 LEU A CA 1
ATOM 676 C C . LEU A 1 86 ? 12.952 -5.608 -2.977 1.00 91.56 86 LEU A C 1
ATOM 678 O O . LEU A 1 86 ? 11.736 -5.604 -2.795 1.00 91.56 86 LEU A O 1
ATOM 682 N N . ILE A 1 87 ? 13.762 -6.405 -2.278 1.00 94.38 87 ILE A N 1
ATOM 683 C CA . ILE A 1 87 ? 13.282 -7.331 -1.246 1.00 94.38 87 ILE A CA 1
ATOM 684 C C . ILE A 1 87 ? 12.638 -6.549 -0.101 1.00 94.38 87 ILE A C 1
ATOM 686 O O . ILE A 1 87 ? 11.532 -6.881 0.316 1.00 94.38 87 ILE A O 1
ATOM 690 N N . THR A 1 88 ? 13.284 -5.479 0.371 1.00 94.25 88 THR A N 1
ATOM 691 C CA . THR A 1 88 ? 12.732 -4.643 1.447 1.00 94.25 88 THR A CA 1
ATOM 692 C C . THR A 1 88 ? 11.422 -3.991 1.012 1.00 94.25 88 THR A C 1
ATOM 694 O O . THR A 1 88 ? 10.470 -3.991 1.786 1.00 94.25 88 THR A O 1
ATOM 697 N N . ARG A 1 89 ? 11.321 -3.514 -0.238 1.00 94.12 89 ARG A N 1
ATOM 698 C CA . ARG A 1 89 ? 10.067 -3.005 -0.814 1.00 94.12 89 ARG A CA 1
ATOM 699 C C . ARG A 1 89 ? 8.960 -4.051 -0.731 1.00 94.12 89 ARG A C 1
ATOM 701 O O . ARG A 1 89 ? 7.913 -3.751 -0.173 1.00 94.12 89 ARG A O 1
ATOM 708 N N . ILE A 1 90 ? 9.202 -5.265 -1.220 1.00 94.81 90 ILE A N 1
ATOM 709 C CA . ILE A 1 90 ? 8.191 -6.333 -1.251 1.00 94.81 90 ILE A CA 1
ATOM 710 C C . ILE A 1 90 ? 7.803 -6.769 0.168 1.00 94.81 90 ILE A C 1
ATOM 712 O O . ILE A 1 90 ? 6.622 -6.924 0.474 1.00 94.81 90 ILE A O 1
ATOM 716 N N . VAL A 1 91 ? 8.781 -6.956 1.054 1.00 95.62 91 VAL A N 1
ATOM 717 C CA . VAL A 1 91 ? 8.531 -7.433 2.419 1.00 95.62 91 VAL A CA 1
ATOM 718 C C . VAL A 1 91 ? 7.816 -6.368 3.248 1.00 95.62 91 VAL A C 1
ATOM 720 O O . VAL A 1 91 ? 6.783 -6.653 3.847 1.00 95.62 91 VAL A O 1
ATOM 723 N N . VAL A 1 92 ? 8.332 -5.139 3.273 1.00 95.19 92 VAL A N 1
ATOM 724 C CA . VAL A 1 92 ? 7.826 -4.065 4.142 1.00 95.19 92 VAL A CA 1
ATOM 725 C C . VAL A 1 92 ? 6.614 -3.363 3.534 1.00 95.19 92 VAL A C 1
ATOM 727 O O . VAL A 1 92 ? 5.677 -3.036 4.253 1.00 95.19 92 VAL A O 1
ATOM 730 N N . GLY A 1 93 ? 6.612 -3.142 2.220 1.00 93.62 93 GLY A N 1
ATOM 731 C CA . GLY A 1 93 ? 5.562 -2.404 1.520 1.00 93.62 93 GLY A CA 1
ATOM 732 C C . GLY A 1 93 ? 4.346 -3.239 1.124 1.00 93.62 93 GLY A C 1
ATOM 733 O O . GLY A 1 93 ? 3.276 -2.670 0.922 1.00 93.62 93 GLY A O 1
ATOM 734 N N . GLN A 1 94 ? 4.484 -4.565 1.008 1.00 94.31 94 GLN A N 1
ATOM 735 C CA . GLN A 1 94 ? 3.400 -5.449 0.564 1.00 94.31 94 GLN A CA 1
ATOM 736 C C . GLN A 1 94 ? 3.143 -6.585 1.557 1.00 94.31 94 GLN A C 1
ATOM 738 O O . GLN A 1 94 ? 2.049 -6.662 2.115 1.00 94.31 94 GLN A O 1
ATOM 743 N N . ALA A 1 95 ? 4.126 -7.449 1.821 1.00 96.56 95 ALA A N 1
ATOM 744 C CA . ALA A 1 95 ? 3.909 -8.646 2.637 1.00 96.56 95 ALA A CA 1
ATOM 745 C C . ALA A 1 95 ? 3.500 -8.308 4.081 1.00 96.56 95 ALA A C 1
ATOM 747 O O . ALA A 1 95 ? 2.522 -8.857 4.588 1.00 96.56 95 ALA A O 1
ATOM 748 N N . ALA A 1 96 ? 4.194 -7.371 4.7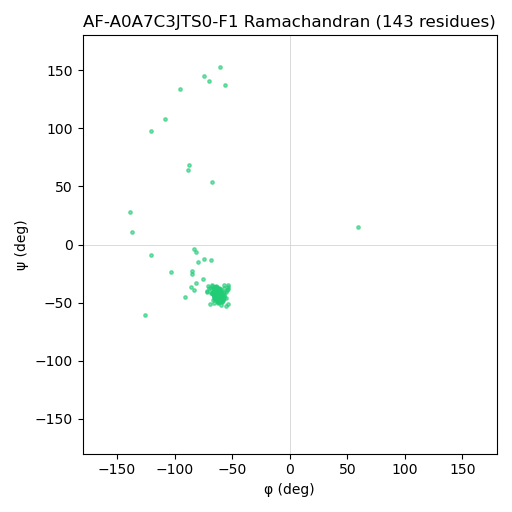29 1.00 96.56 96 ALA A N 1
ATOM 749 C CA . ALA A 1 96 ? 3.869 -6.942 6.084 1.00 96.56 96 ALA A CA 1
ATOM 750 C C . ALA A 1 96 ? 2.465 -6.300 6.173 1.00 96.56 96 ALA A C 1
ATOM 752 O O . ALA A 1 96 ? 1.671 -6.776 6.984 1.00 96.56 96 ALA A O 1
ATOM 753 N N . PRO A 1 97 ? 2.076 -5.319 5.330 1.00 96.75 97 PRO A N 1
ATOM 754 C CA . PRO A 1 97 ? 0.709 -4.799 5.291 1.00 96.75 97 PRO A CA 1
ATOM 755 C C . PRO A 1 97 ? -0.356 -5.861 5.010 1.00 96.75 97 PRO A C 1
ATOM 757 O O . PRO A 1 97 ? -1.439 -5.783 5.583 1.00 96.75 97 PRO A O 1
ATOM 760 N N . LEU A 1 98 ? -0.069 -6.874 4.183 1.00 97.44 98 LEU A N 1
ATOM 761 C CA . LEU A 1 98 ? -1.003 -7.978 3.929 1.00 97.44 98 LEU A CA 1
ATOM 762 C C . LEU A 1 98 ? -1.227 -8.815 5.194 1.00 97.44 98 LEU A C 1
ATOM 764 O O . LEU A 1 98 ? -2.375 -9.070 5.562 1.00 97.44 98 LEU A O 1
ATOM 768 N N . ILE A 1 99 ? -0.156 -9.172 5.904 1.00 97.69 99 ILE A N 1
ATOM 769 C CA . ILE A 1 99 ? -0.240 -9.882 7.190 1.00 97.69 99 ILE A CA 1
ATOM 770 C C . ILE A 1 99 ? -0.993 -9.032 8.220 1.00 97.69 99 ILE A C 1
ATOM 772 O O . ILE A 1 99 ? -1.923 -9.515 8.869 1.00 97.69 99 ILE A O 1
ATOM 776 N N . LEU A 1 100 ? -0.649 -7.747 8.330 1.00 96.94 100 LEU A N 1
ATOM 777 C CA . LEU A 1 100 ? -1.314 -6.814 9.238 1.00 96.94 100 LEU A CA 1
ATOM 778 C C . LEU A 1 100 ? -2.792 -6.650 8.892 1.00 96.94 100 LEU A C 1
ATOM 780 O O . LEU A 1 100 ? -3.615 -6.598 9.796 1.00 96.94 100 LEU A O 1
ATOM 784 N N . SER A 1 101 ? -3.158 -6.635 7.609 1.00 96.25 101 SER A N 1
ATOM 785 C CA . SER A 1 101 ? -4.557 -6.543 7.193 1.00 96.25 101 SER A CA 1
ATOM 786 C C . SER A 1 101 ? -5.381 -7.738 7.676 1.00 96.25 101 SER A C 1
ATOM 788 O O . SER A 1 101 ? -6.505 -7.566 8.146 1.00 96.25 101 SER A O 1
ATOM 790 N N . TRP A 1 102 ? -4.800 -8.940 7.660 1.00 96.56 102 TRP A N 1
ATOM 791 C CA . TRP A 1 102 ? -5.431 -10.119 8.241 1.00 96.56 102 TRP A CA 1
ATOM 792 C C . TRP A 1 102 ? -5.575 -9.984 9.761 1.00 96.56 102 TRP A C 1
ATOM 794 O O . TRP A 1 102 ? -6.643 -10.271 10.299 1.00 96.56 102 TRP A O 1
ATOM 804 N N . MET A 1 103 ? -4.548 -9.488 10.457 1.00 96.00 103 MET A N 1
ATOM 805 C CA . MET A 1 103 ? -4.619 -9.249 11.904 1.00 96.00 103 MET A CA 1
ATOM 806 C C . MET A 1 103 ? -5.692 -8.208 12.257 1.00 96.00 103 MET A C 1
ATOM 808 O O . MET A 1 103 ? -6.480 -8.443 13.168 1.00 96.00 103 MET A O 1
ATOM 812 N N . ILE A 1 104 ? -5.773 -7.108 11.500 1.00 94.44 104 ILE A N 1
ATOM 813 C CA . ILE A 1 104 ? -6.793 -6.063 11.658 1.00 94.44 104 ILE A CA 1
ATOM 814 C C . ILE A 1 104 ? -8.189 -6.648 11.449 1.00 94.44 104 ILE A C 1
ATOM 816 O O . ILE A 1 104 ? -9.098 -6.380 12.226 1.00 94.44 104 ILE A O 1
ATOM 820 N N . TRP A 1 105 ? -8.379 -7.493 10.434 1.00 94.00 105 TRP A N 1
ATOM 821 C CA . TRP A 1 105 ? -9.663 -8.163 10.239 1.00 94.00 105 TRP A CA 1
ATOM 822 C C . TRP A 1 105 ? -10.066 -8.978 11.471 1.00 94.00 105 TRP A C 1
ATOM 824 O O . TRP A 1 105 ? -11.196 -8.874 11.946 1.00 94.00 105 TRP A O 1
ATOM 834 N N . ARG A 1 106 ? -9.130 -9.751 12.035 1.00 93.25 106 ARG A N 1
ATOM 835 C CA . ARG A 1 106 ? -9.381 -10.547 13.244 1.00 93.25 106 ARG A CA 1
ATOM 836 C C . ARG A 1 106 ? -9.717 -9.676 14.456 1.00 93.25 106 ARG A C 1
ATOM 838 O O . ARG A 1 106 ? -10.584 -10.074 15.230 1.00 93.25 106 ARG A O 1
ATOM 845 N N . THR A 1 107 ? -9.091 -8.509 14.604 1.00 91.31 107 THR A N 1
ATOM 846 C CA . THR A 1 107 ? -9.384 -7.563 15.695 1.00 91.31 107 THR A CA 1
ATOM 847 C C . THR A 1 107 ? -10.626 -6.707 15.458 1.00 91.31 107 THR A C 1
ATOM 849 O O . THR A 1 107 ? -11.125 -6.115 16.403 1.00 91.31 107 THR A O 1
ATOM 852 N N . LEU A 1 108 ? -11.150 -6.632 14.234 1.00 88.50 108 LEU A N 1
ATOM 853 C CA . LEU A 1 108 ? -12.438 -5.988 13.953 1.00 88.50 108 LEU A CA 1
ATOM 854 C C . LEU A 1 108 ? -13.626 -6.939 14.169 1.00 88.50 108 LEU A C 1
ATOM 856 O O . LEU A 1 108 ? -14.724 -6.473 14.455 1.00 88.50 108 LEU A O 1
ATOM 860 N N . LEU A 1 109 ? -13.419 -8.260 14.059 1.00 85.38 109 LEU A N 1
ATOM 861 C CA . LEU A 1 109 ? -14.459 -9.272 14.317 1.00 85.38 109 LEU A CA 1
ATOM 862 C C . LEU A 1 109 ? -14.871 -9.347 15.794 1.00 85.38 109 LEU A C 1
ATOM 864 O O . LEU A 1 109 ? -16.032 -9.602 16.100 1.00 85.38 109 LEU A O 1
ATOM 868 N N . ILE A 1 110 ? -13.917 -9.147 16.700 1.00 82.56 110 ILE A N 1
ATOM 869 C CA . ILE A 1 110 ? -14.151 -9.002 18.138 1.00 82.56 110 ILE A CA 1
ATOM 870 C C . ILE A 1 110 ? -13.878 -7.525 18.396 1.00 82.56 110 ILE A C 1
ATOM 872 O O . ILE A 1 110 ? -12.710 -7.195 18.269 1.00 82.56 110 ILE A O 1
ATOM 876 N N . PRO A 1 111 ? -14.864 -6.646 18.673 1.00 70.94 111 PRO A N 1
ATOM 877 C CA . PRO A 1 111 ? -14.784 -5.180 18.512 1.00 70.94 111 PRO A CA 1
ATOM 878 C C . PRO A 1 111 ? -13.806 -4.462 19.474 1.00 70.94 111 PRO A C 1
ATOM 880 O O . PRO A 1 111 ? -14.140 -3.501 20.158 1.00 70.94 111 PRO A O 1
ATOM 883 N N . HIS A 1 112 ? -12.553 -4.905 19.504 1.00 76.12 112 HIS A N 1
ATOM 884 C CA . HIS A 1 112 ? -11.406 -4.331 20.182 1.00 76.12 112 HIS A CA 1
ATOM 885 C C . HIS A 1 112 ? -10.754 -3.315 19.242 1.00 76.12 112 HIS A C 1
ATOM 887 O O . HIS A 1 112 ? -9.640 -3.502 18.741 1.00 76.12 112 HIS A O 1
ATOM 893 N N . THR A 1 113 ? -11.474 -2.220 19.001 1.00 81.12 113 THR A N 1
ATOM 894 C CA . THR A 1 113 ? -11.068 -1.132 18.100 1.00 81.12 113 THR A CA 1
ATOM 895 C C . THR A 1 113 ? -9.686 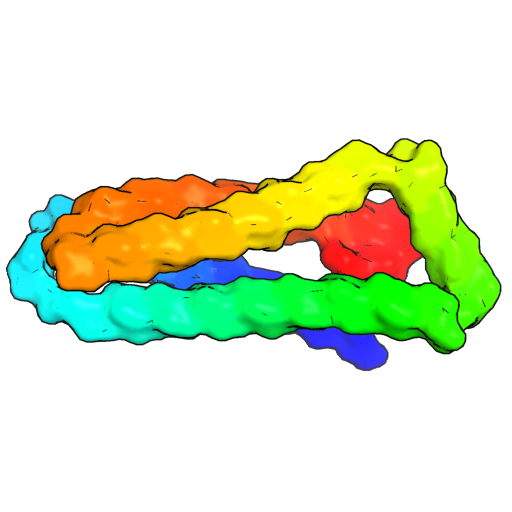-0.575 18.445 1.00 81.12 113 THR A C 1
ATOM 897 O O . THR A 1 113 ? -8.899 -0.309 17.543 1.00 81.12 113 THR A O 1
ATOM 900 N N . MET A 1 114 ? -9.327 -0.521 19.732 1.00 85.88 114 MET A N 1
ATOM 901 C CA . MET A 1 114 ? -8.010 -0.079 20.207 1.00 85.88 114 MET A CA 1
ATOM 902 C C . MET A 1 114 ? -6.839 -0.892 19.629 1.00 85.88 114 MET A C 1
ATOM 904 O O . MET A 1 114 ? -5.835 -0.320 19.199 1.00 85.88 114 MET A O 1
ATOM 908 N N . ALA A 1 115 ? -6.969 -2.221 19.565 1.00 87.88 115 ALA A N 1
ATOM 909 C CA . ALA A 1 115 ? -5.935 -3.085 18.999 1.00 87.88 115 ALA A CA 1
ATOM 910 C C . ALA A 1 115 ? -5.859 -2.943 17.470 1.00 87.88 115 ALA A C 1
ATOM 912 O O . ALA A 1 115 ? -4.766 -2.881 16.904 1.00 87.88 115 ALA A O 1
ATOM 913 N N . ALA A 1 116 ? -7.012 -2.841 16.799 1.00 90.44 116 ALA A N 1
ATOM 914 C CA . ALA A 1 116 ? -7.081 -2.596 15.358 1.00 90.44 116 ALA A CA 1
ATOM 915 C C . ALA A 1 116 ? -6.392 -1.278 14.967 1.00 90.44 116 ALA A C 1
ATOM 917 O O . ALA A 1 116 ? -5.636 -1.240 13.997 1.00 90.44 116 ALA A O 1
ATOM 918 N N . THR A 1 117 ? -6.580 -0.220 15.757 1.00 92.31 117 THR A N 1
ATOM 919 C CA . THR A 1 117 ? -5.914 1.068 15.550 1.00 92.31 117 THR A CA 1
ATOM 920 C C . THR A 1 117 ? -4.394 0.950 15.637 1.00 92.31 117 THR A C 1
ATOM 922 O O . THR A 1 117 ? -3.694 1.431 14.746 1.00 92.31 117 THR A O 1
ATOM 925 N N . GLY A 1 118 ? -3.868 0.271 16.664 1.00 93.44 118 GLY A N 1
ATOM 926 C CA . GLY A 1 118 ? -2.425 0.034 16.801 1.00 93.44 118 GLY A CA 1
ATOM 927 C C . GLY A 1 118 ? -1.823 -0.657 15.572 1.00 93.44 118 GLY A C 1
ATOM 928 O O . GLY A 1 118 ? -0.766 -0.263 15.082 1.00 93.44 118 GLY A O 1
ATOM 929 N N . LEU A 1 119 ? -2.537 -1.632 15.007 1.00 95.75 119 LEU A N 1
ATOM 930 C CA . LEU A 1 119 ? -2.118 -2.316 13.782 1.00 95.75 119 LEU A CA 1
ATOM 931 C C . LEU A 1 119 ? -2.155 -1.400 12.547 1.00 95.75 119 LEU A C 1
ATOM 933 O O . LEU A 1 119 ? -1.269 -1.505 11.700 1.00 95.75 119 LEU A O 1
ATOM 937 N N . PHE A 1 120 ? -3.113 -0.471 12.454 1.00 95.19 120 PHE A N 1
ATOM 938 C CA . PHE A 1 120 ? -3.139 0.540 11.389 1.00 95.19 120 PHE A CA 1
ATOM 939 C C . PHE A 1 120 ? -1.945 1.502 11.446 1.00 95.19 120 PHE A C 1
ATOM 941 O O . PHE A 1 120 ? -1.431 1.869 10.391 1.00 95.19 120 PHE A O 1
ATOM 948 N N . TYR A 1 121 ? -1.453 1.871 12.635 1.00 96.06 121 TYR A N 1
ATOM 949 C CA . TYR A 1 121 ? -0.216 2.657 12.757 1.00 96.06 121 TYR A CA 1
ATOM 950 C C . TYR A 1 121 ? 0.988 1.920 12.163 1.00 96.06 121 TYR A C 1
ATOM 952 O O . TYR A 1 121 ? 1.761 2.498 11.401 1.00 96.06 121 TYR A O 1
ATOM 960 N N . ILE A 1 122 ? 1.127 0.629 12.472 1.00 97.12 122 ILE A N 1
ATOM 961 C CA . ILE A 1 122 ? 2.220 -0.196 11.942 1.00 97.12 122 ILE A CA 1
ATOM 962 C C . ILE A 1 122 ? 2.062 -0.369 10.426 1.00 97.12 122 ILE A C 1
ATOM 964 O O . ILE A 1 122 ? 3.035 -0.238 9.683 1.00 97.12 122 ILE A O 1
ATOM 968 N N . ALA A 1 123 ? 0.835 -0.605 9.950 1.00 97.25 123 ALA A N 1
ATOM 969 C CA . ALA A 1 123 ? 0.546 -0.729 8.525 1.00 97.25 123 ALA A CA 1
ATOM 970 C C . ALA A 1 123 ? 0.878 0.563 7.767 1.00 97.25 123 ALA A C 1
ATOM 972 O O . ALA A 1 123 ? 1.483 0.494 6.701 1.00 97.25 123 ALA A O 1
ATOM 973 N N . LEU A 1 124 ? 0.553 1.733 8.330 1.00 97.69 124 LEU A N 1
ATOM 974 C CA . LEU A 1 124 ? 0.908 3.032 7.759 1.00 97.69 124 LEU A CA 1
ATOM 975 C C . LEU A 1 124 ? 2.422 3.170 7.597 1.00 97.69 124 LEU A C 1
ATOM 977 O O . LEU A 1 124 ? 2.875 3.534 6.516 1.00 97.69 124 LEU A O 1
ATOM 981 N N . LEU A 1 125 ? 3.204 2.849 8.633 1.00 96.75 125 LEU A N 1
ATOM 982 C CA . LEU A 1 125 ? 4.666 2.907 8.555 1.00 96.75 125 LEU A CA 1
ATOM 983 C C . LEU A 1 125 ? 5.212 1.960 7.478 1.00 96.75 125 LEU A C 1
ATOM 985 O O . LEU A 1 125 ? 6.049 2.370 6.676 1.00 96.75 125 LEU A O 1
ATOM 989 N N . GLY A 1 126 ? 4.708 0.723 7.418 1.00 96.69 126 GLY A N 1
ATOM 990 C CA . GLY A 1 126 ? 5.112 -0.259 6.408 1.00 96.69 126 GLY A CA 1
ATOM 991 C C . GLY A 1 126 ? 4.806 0.201 4.981 1.00 96.69 126 GLY A C 1
ATOM 992 O O . GLY A 1 126 ? 5.692 0.214 4.125 1.00 96.69 126 GLY A O 1
ATOM 993 N N . VAL A 1 127 ? 3.576 0.663 4.736 1.00 97.44 127 VAL A N 1
ATOM 994 C CA . VAL A 1 127 ? 3.162 1.214 3.438 1.00 97.44 127 VAL A CA 1
ATOM 995 C C . VAL A 1 127 ? 4.004 2.436 3.078 1.00 97.44 127 VAL A C 1
ATOM 997 O O . VAL A 1 127 ? 4.514 2.509 1.966 1.00 97.44 127 VAL A O 1
ATOM 1000 N N . PHE A 1 128 ? 4.195 3.378 4.003 1.00 97.12 128 PHE A N 1
ATOM 1001 C CA . PHE A 1 128 ? 4.933 4.615 3.743 1.00 97.12 128 PHE A CA 1
ATOM 1002 C C . PHE A 1 128 ? 6.393 4.348 3.367 1.00 97.12 128 PHE A C 1
ATOM 1004 O O . PHE A 1 128 ? 6.872 4.844 2.345 1.00 97.12 128 PHE A O 1
ATOM 1011 N N . VAL A 1 129 ? 7.084 3.504 4.140 1.00 96.75 129 VAL A N 1
ATOM 1012 C CA . VAL A 1 129 ? 8.452 3.066 3.827 1.00 96.75 129 VAL A CA 1
ATOM 1013 C C . VAL A 1 129 ? 8.485 2.334 2.488 1.00 96.75 129 VAL A C 1
ATOM 1015 O O . VAL A 1 129 ? 9.344 2.616 1.654 1.00 96.75 129 VAL A O 1
ATOM 1018 N N . GLY A 1 130 ? 7.523 1.442 2.247 1.00 96.19 130 GLY A N 1
ATOM 1019 C CA . GLY A 1 130 ? 7.367 0.766 0.968 1.00 96.19 130 GLY A CA 1
ATOM 1020 C C . GLY A 1 130 ? 7.280 1.749 -0.200 1.00 96.19 130 GLY A C 1
ATOM 1021 O O . GLY A 1 130 ? 8.023 1.614 -1.166 1.00 96.19 130 GLY A O 1
ATOM 1022 N N . GLU A 1 131 ? 6.406 2.750 -0.129 1.00 95.88 131 GLU A N 1
ATOM 1023 C CA . GLU A 1 131 ? 6.227 3.712 -1.220 1.00 95.88 131 GLU A CA 1
ATOM 1024 C C . GLU A 1 131 ? 7.479 4.552 -1.476 1.00 95.88 131 GLU A C 1
ATOM 1026 O O . GLU A 1 131 ? 7.826 4.785 -2.635 1.00 95.88 131 GLU A O 1
ATOM 1031 N N . ILE A 1 132 ? 8.208 4.948 -0.429 1.00 95.62 132 ILE A N 1
ATOM 1032 C CA . ILE A 1 132 ? 9.499 5.636 -0.580 1.00 95.62 132 ILE A CA 1
ATOM 1033 C C . ILE A 1 132 ? 10.496 4.747 -1.332 1.00 95.62 132 ILE A C 1
ATOM 1035 O O . ILE A 1 132 ? 11.138 5.204 -2.281 1.00 95.62 132 ILE A O 1
ATOM 1039 N N . LEU A 1 133 ? 10.595 3.467 -0.960 1.00 94.38 133 LEU A N 1
ATOM 1040 C CA . LEU A 1 133 ? 11.468 2.514 -1.648 1.00 94.38 133 LEU A CA 1
ATOM 1041 C C . LEU A 1 133 ? 11.057 2.320 -3.114 1.00 94.38 133 LEU A C 1
ATOM 1043 O O . LEU A 1 133 ? 11.928 2.271 -3.980 1.00 94.38 133 LEU A O 1
ATOM 1047 N N . GLY A 1 134 ? 9.755 2.284 -3.414 1.00 92.88 134 GLY A N 1
ATOM 1048 C CA . GLY A 1 134 ? 9.248 2.245 -4.791 1.00 92.88 134 GLY A CA 1
ATOM 1049 C C . GLY A 1 134 ? 9.694 3.457 -5.619 1.00 92.88 134 GLY A C 1
ATOM 1050 O O . GLY A 1 134 ? 10.198 3.312 -6.734 1.00 92.88 134 GLY A O 1
ATOM 1051 N N . ARG A 1 135 ? 9.635 4.673 -5.052 1.00 94.12 135 ARG A N 1
ATOM 1052 C CA . ARG A 1 135 ? 10.137 5.896 -5.718 1.00 94.12 135 ARG A CA 1
ATOM 1053 C C . ARG A 1 135 ? 11.648 5.871 -5.946 1.00 94.12 135 ARG A C 1
ATOM 1055 O O . ARG A 1 135 ? 12.116 6.322 -6.996 1.00 94.12 135 ARG A O 1
ATOM 1062 N N . GLN A 1 136 ? 12.402 5.309 -5.006 1.00 92.75 136 GLN A N 1
ATOM 1063 C CA . GLN A 1 136 ? 13.844 5.129 -5.157 1.00 92.75 136 GLN A CA 1
ATOM 1064 C C . GLN A 1 136 ? 14.162 4.146 -6.294 1.00 92.75 136 GLN A C 1
ATOM 1066 O O . GLN A 1 136 ? 14.992 4.437 -7.154 1.00 92.75 136 GLN A O 1
ATOM 1071 N N . ILE A 1 137 ? 13.460 3.011 -6.348 1.00 91.62 137 ILE A N 1
ATOM 1072 C CA . ILE A 1 137 ? 13.608 2.001 -7.406 1.00 91.62 137 ILE A CA 1
ATOM 1073 C C . ILE A 1 137 ? 13.261 2.588 -8.776 1.00 91.62 137 ILE A C 1
ATOM 1075 O O . ILE A 1 137 ? 14.010 2.379 -9.735 1.00 91.62 137 ILE A O 1
ATOM 1079 N N . LEU A 1 138 ? 12.181 3.367 -8.862 1.00 91.75 138 LEU A N 1
ATOM 1080 C CA . LEU A 1 138 ? 11.784 4.063 -10.082 1.00 91.75 138 LEU A CA 1
ATOM 1081 C C . LEU A 1 138 ? 12.896 4.987 -10.589 1.00 91.75 138 LEU A C 1
ATOM 1083 O O . LEU A 1 138 ? 13.214 4.965 -11.773 1.00 91.75 138 LEU A O 1
ATOM 1087 N N . THR A 1 139 ? 13.525 5.748 -9.696 1.00 90.25 139 THR A N 1
ATOM 1088 C CA . THR A 1 139 ? 14.619 6.663 -10.056 1.00 90.25 139 THR A CA 1
ATOM 1089 C C . THR A 1 139 ? 15.861 5.914 -10.548 1.00 90.25 139 THR A C 1
ATOM 1091 O O . THR A 1 139 ? 16.507 6.348 -11.496 1.00 90.25 139 THR A O 1
ATOM 1094 N N . LEU A 1 140 ? 16.186 4.770 -9.937 1.00 89.31 140 LEU A N 1
ATOM 1095 C CA . LEU A 1 140 ? 17.395 4.001 -10.257 1.00 89.31 140 LEU A CA 1
ATOM 1096 C C . LEU A 1 140 ? 17.262 3.110 -11.499 1.00 89.31 140 LEU A C 1
ATOM 1098 O O . LEU A 1 140 ? 18.248 2.874 -12.192 1.00 89.31 140 LEU A O 1
ATOM 1102 N N . SER A 1 141 ? 16.070 2.569 -11.755 1.00 86.50 141 SER A N 1
ATOM 1103 C CA . SER A 1 141 ? 15.855 1.527 -12.774 1.00 86.50 141 SER A CA 1
ATOM 1104 C C . SER A 1 141 ? 14.867 1.920 -13.870 1.00 86.50 141 SER A C 1
ATOM 1106 O O . SER A 1 141 ? 14.739 1.205 -14.863 1.00 86.50 141 SER A O 1
ATOM 1108 N N . SER A 1 142 ? 14.164 3.047 -13.706 1.00 86.81 142 SER A N 1
ATOM 1109 C CA . SER A 1 142 ? 13.011 3.444 -14.527 1.00 86.81 142 SER A CA 1
ATOM 1110 C C . SER A 1 142 ? 11.844 2.443 -14.495 1.00 86.81 142 SER A C 1
ATOM 1112 O O . SER A 1 142 ? 10.939 2.530 -15.327 1.00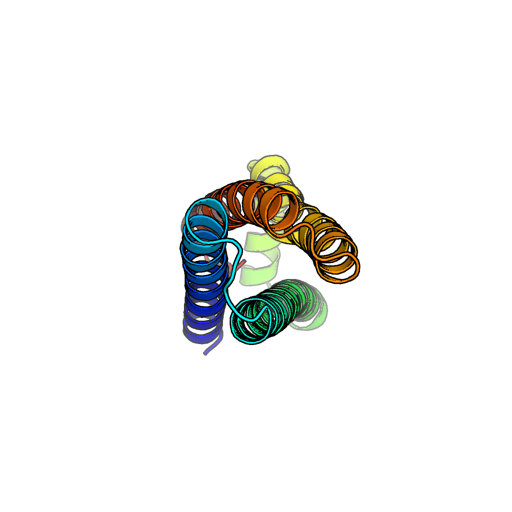 86.81 142 SER A O 1
ATOM 1114 N N . LEU A 1 143 ? 11.828 1.509 -13.534 1.00 86.12 143 LEU A N 1
ATOM 1115 C CA . LEU A 1 143 ? 10.771 0.509 -13.371 1.00 86.12 143 LEU A CA 1
ATOM 1116 C C . LEU A 1 143 ? 9.724 0.969 -12.338 1.00 86.12 143 LEU A C 1
ATOM 1118 O O . LEU A 1 143 ? 10.096 1.440 -11.264 1.00 86.12 143 LEU A O 1
ATOM 1122 N N . PRO A 1 144 ? 8.418 0.841 -12.631 1.00 79.88 144 PRO A N 1
ATOM 1123 C CA . PRO A 1 144 ? 7.346 1.327 -11.763 1.00 79.88 144 PRO A CA 1
ATOM 1124 C C . PRO A 1 144 ? 6.906 0.276 -10.723 1.00 79.88 144 PRO A C 1
ATOM 1126 O O . PRO A 1 144 ? 5.770 -0.196 -10.774 1.00 79.88 144 PRO A O 1
ATOM 1129 N N . PHE A 1 145 ? 7.806 -0.096 -9.806 1.00 77.00 145 PHE A N 1
ATOM 1130 C CA . PHE A 1 145 ? 7.529 -0.987 -8.661 1.00 77.00 145 PHE A CA 1
ATOM 1131 C C . PHE A 1 145 ? 7.209 -0.212 -7.365 1.00 77.00 145 PHE A C 1
ATOM 1133 O O . PHE A 1 145 ? 7.679 0.937 -7.227 1.00 77.00 145 PHE A O 1
#